Protein AF-A0AAU5TKV3-F1 (afdb_monomer_lite)

Radius of gyration: 15.19 Å; chains: 1; bounding box: 49×26×37 Å

Foldseek 3Di:
DPPPPDPVNVLVVLCVQCPPVLLVQLLVCLLQQDQNQVSCVVSVHHPCSQCCNCVVPVVSNVSNLVSLVNNQDPPDPFLACCCVPPVVRDHPSNVVNVVVPDD

Structure (mmCIF, N/CA/C/O backbone):
data_AF-A0AAU5TKV3-F1
#
_entry.id   AF-A0AAU5TKV3-F1
#
loop_
_atom_site.group_PDB
_atom_site.id
_atom_site.type_symbol
_atom_site.label_atom_id
_atom_site.label_alt_id
_atom_site.label_comp_id
_atom_site.label_asym_id
_atom_site.label_entity_id
_atom_site.label_seq_id
_atom_site.pdbx_PDB_ins_code
_atom_site.Cartn_x
_atom_site.Cartn_y
_atom_site.Cartn_z
_atom_site.occupancy
_atom_site.B_iso_or_equiv
_atom_site.auth_seq_id
_atom_site.auth_comp_id
_atom_site.auth_asym_id
_atom_site.auth_atom_id
_atom_site.pdbx_PDB_model_num
ATOM 1 N N . MET A 1 1 ? 36.815 7.011 -7.549 1.00 38.53 1 MET A N 1
ATOM 2 C CA . MET A 1 1 ? 35.617 7.878 -7.445 1.00 38.53 1 MET A CA 1
ATOM 3 C C . MET A 1 1 ? 34.365 7.023 -7.595 1.00 38.53 1 MET A C 1
ATOM 5 O O . MET A 1 1 ? 34.152 6.476 -8.669 1.00 38.53 1 MET A O 1
ATOM 9 N N . ARG A 1 2 ? 33.550 6.859 -6.543 1.00 52.44 2 ARG A N 1
ATOM 10 C CA . ARG A 1 2 ? 32.208 6.275 -6.702 1.00 52.44 2 ARG A CA 1
ATOM 11 C C . ARG A 1 2 ? 31.348 7.340 -7.387 1.00 52.44 2 ARG A C 1
ATOM 13 O O . ARG A 1 2 ? 31.075 8.362 -6.767 1.00 52.44 2 ARG A O 1
ATOM 20 N N . ARG A 1 3 ? 30.986 7.155 -8.664 1.00 56.22 3 ARG A N 1
ATOM 21 C CA . ARG A 1 3 ? 29.972 8.003 -9.313 1.00 56.22 3 ARG A CA 1
ATOM 22 C C . ARG A 1 3 ? 28.708 7.903 -8.466 1.00 56.22 3 ARG A C 1
ATOM 24 O O . ARG A 1 3 ? 28.226 6.795 -8.237 1.00 56.22 3 ARG A O 1
ATOM 31 N N . THR A 1 4 ? 28.197 9.027 -7.976 1.00 62.28 4 THR A N 1
ATOM 32 C CA . THR A 1 4 ? 26.853 9.068 -7.399 1.00 62.28 4 THR A CA 1
ATOM 33 C C . THR A 1 4 ? 25.911 8.529 -8.472 1.00 62.28 4 THR A C 1
ATOM 35 O O . THR A 1 4 ? 25.910 9.088 -9.569 1.00 62.28 4 THR A O 1
ATOM 38 N N . PRO A 1 5 ? 25.185 7.422 -8.233 1.00 64.69 5 PRO A N 1
ATOM 39 C CA . PRO A 1 5 ? 24.337 6.865 -9.270 1.00 64.69 5 PRO A CA 1
ATOM 40 C C . PRO A 1 5 ? 23.305 7.914 -9.673 1.00 64.69 5 PRO A C 1
ATOM 42 O O . PRO A 1 5 ? 22.605 8.453 -8.808 1.00 64.69 5 PRO A O 1
ATOM 45 N N . ASP A 1 6 ? 23.272 8.218 -10.969 1.00 84.88 6 ASP A N 1
ATOM 46 C CA . ASP A 1 6 ? 22.356 9.191 -11.550 1.00 84.88 6 ASP A CA 1
ATOM 47 C C . ASP A 1 6 ? 20.896 8.810 -11.244 1.00 84.88 6 ASP A C 1
ATOM 49 O O . ASP A 1 6 ? 20.558 7.637 -11.034 1.00 84.88 6 ASP A O 1
ATOM 53 N N . ARG A 1 7 ? 20.012 9.811 -11.176 1.00 80.00 7 ARG A N 1
ATOM 54 C CA . ARG A 1 7 ? 18.596 9.614 -10.837 1.00 80.00 7 ARG A CA 1
ATOM 55 C C . ARG A 1 7 ? 17.898 8.658 -11.813 1.00 80.00 7 ARG A C 1
ATOM 57 O O . ARG A 1 7 ? 17.026 7.910 -11.372 1.00 80.00 7 ARG A O 1
ATOM 64 N N . ALA A 1 8 ? 18.287 8.651 -13.090 1.00 84.44 8 ALA A N 1
ATOM 65 C CA . ALA A 1 8 ? 17.751 7.734 -14.092 1.00 84.44 8 ALA A CA 1
ATOM 66 C C . ALA A 1 8 ? 18.136 6.280 -13.788 1.00 84.44 8 ALA A C 1
ATOM 68 O O . ALA A 1 8 ? 17.263 5.418 -13.739 1.00 84.44 8 ALA A O 1
ATOM 69 N N . TYR A 1 9 ? 19.404 6.030 -13.453 1.00 85.56 9 TYR A N 1
ATOM 70 C CA . TYR A 1 9 ? 19.878 4.694 -13.083 1.00 85.56 9 TYR A CA 1
ATOM 71 C C . TYR A 1 9 ? 19.161 4.156 -11.836 1.00 85.56 9 TYR A C 1
ATOM 73 O O . TYR A 1 9 ? 18.721 3.010 -11.794 1.00 85.56 9 TYR A O 1
ATOM 81 N N . ARG A 1 10 ? 18.967 4.996 -10.809 1.00 85.69 10 ARG A N 1
ATOM 82 C CA . ARG A 1 10 ? 18.216 4.590 -9.605 1.00 85.69 10 ARG A CA 1
ATOM 83 C C . ARG A 1 10 ? 16.763 4.234 -9.911 1.00 85.69 10 ARG A C 1
ATOM 85 O O . ARG A 1 10 ? 16.224 3.330 -9.275 1.00 85.69 10 ARG A O 1
ATOM 92 N N . ARG A 1 11 ? 16.139 4.935 -10.863 1.00 85.44 11 ARG A N 1
ATOM 93 C CA . ARG A 1 11 ? 14.779 4.641 -11.321 1.00 85.44 11 ARG A CA 1
ATOM 94 C C . ARG A 1 11 ? 14.723 3.316 -12.077 1.00 85.44 11 ARG A C 1
ATOM 96 O O . ARG A 1 11 ? 13.857 2.511 -11.770 1.00 85.44 11 ARG A O 1
ATOM 103 N N . GLU A 1 12 ? 15.658 3.067 -12.987 1.00 88.44 12 GLU A N 1
ATOM 104 C CA . GLU A 1 12 ? 15.742 1.810 -13.738 1.00 88.44 12 GLU A CA 1
ATOM 105 C C . GLU A 1 12 ? 15.892 0.599 -12.806 1.00 88.44 12 GLU A C 1
ATOM 107 O O . GLU A 1 12 ? 15.124 -0.357 -12.892 1.00 88.44 12 GLU A O 1
ATOM 112 N N . ILE A 1 13 ? 16.803 0.681 -11.829 1.00 89.38 13 ILE A N 1
ATOM 113 C CA . ILE A 1 13 ? 16.950 -0.355 -10.799 1.00 89.38 13 ILE A CA 1
ATOM 114 C C . ILE A 1 13 ? 15.662 -0.518 -9.980 1.00 89.38 13 ILE A C 1
ATOM 116 O O . ILE A 1 13 ? 15.271 -1.640 -9.658 1.00 89.38 13 ILE A O 1
ATOM 120 N N . ALA A 1 14 ? 14.983 0.579 -9.631 1.00 88.06 14 ALA A N 1
ATOM 121 C CA . ALA A 1 14 ? 13.718 0.510 -8.905 1.00 88.06 14 ALA A CA 1
ATOM 122 C C . ALA A 1 14 ? 12.607 -0.160 -9.732 1.00 88.06 14 ALA A C 1
ATOM 124 O O . ALA A 1 14 ? 11.848 -0.951 -9.174 1.00 88.06 14 ALA A O 1
ATOM 125 N N . ASP A 1 15 ? 12.534 0.117 -11.034 1.00 89.62 15 ASP A N 1
ATOM 126 C CA . ASP A 1 15 ? 11.566 -0.478 -11.959 1.00 89.62 15 ASP A CA 1
ATOM 127 C C . ASP A 1 15 ? 11.833 -1.979 -12.162 1.00 89.62 15 ASP A C 1
ATOM 129 O O . ASP A 1 15 ? 10.898 -2.780 -12.097 1.00 89.62 15 ASP A O 1
ATOM 133 N N . ALA A 1 16 ? 13.100 -2.377 -12.315 1.00 90.06 16 ALA A N 1
ATOM 134 C CA . ALA A 1 16 ? 13.499 -3.779 -12.446 1.00 90.06 16 ALA A CA 1
ATOM 135 C C . ALA A 1 16 ? 13.185 -4.599 -11.182 1.00 90.06 16 ALA A C 1
ATOM 137 O O . ALA A 1 16 ? 12.709 -5.730 -11.264 1.00 90.06 16 ALA A O 1
ATOM 138 N N . LEU A 1 17 ? 13.411 -4.019 -9.999 1.00 88.75 17 LEU A N 1
ATOM 139 C CA . LEU A 1 17 ? 13.150 -4.671 -8.711 1.00 88.75 17 LEU A CA 1
ATOM 140 C C . LEU A 1 17 ? 11.688 -4.577 -8.257 1.00 88.75 17 LEU A C 1
ATOM 142 O O . LEU A 1 17 ? 11.328 -5.199 -7.254 1.00 88.75 17 LEU A O 1
ATOM 146 N N . P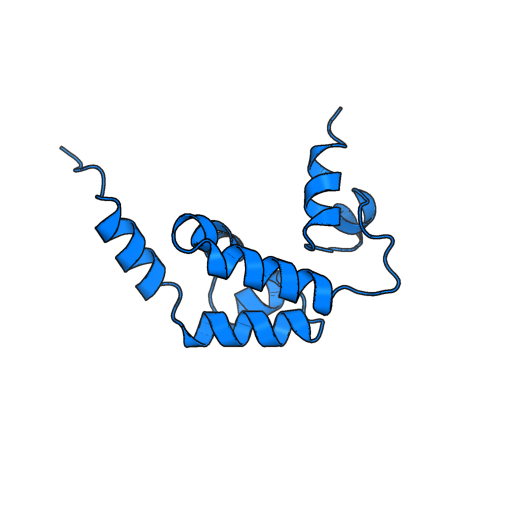HE A 1 18 ? 10.853 -3.785 -8.936 1.00 93.12 18 PHE A N 1
ATOM 147 C CA . PHE A 1 18 ? 9.426 -3.681 -8.644 1.00 93.12 18 PHE A CA 1
ATOM 148 C C . PHE A 1 18 ? 8.570 -3.674 -9.925 1.00 93.12 18 PHE A C 1
ATOM 150 O O . PHE A 1 18 ? 8.014 -2.639 -10.326 1.00 93.12 18 PHE A O 1
ATOM 157 N N . PRO A 1 19 ? 8.427 -4.846 -10.572 1.00 92.50 19 PRO A N 1
ATOM 158 C CA . PRO A 1 19 ? 7.754 -4.959 -11.860 1.00 92.50 19 PRO A CA 1
ATOM 159 C C . PRO A 1 19 ? 6.283 -4.499 -11.829 1.00 92.50 19 PRO A C 1
ATOM 161 O O . PRO A 1 19 ? 5.631 -4.565 -10.782 1.00 92.50 19 PRO A O 1
ATOM 164 N N . PRO A 1 20 ? 5.711 -4.063 -12.972 1.00 93.62 20 PRO A N 1
ATOM 165 C CA . PRO A 1 20 ? 4.302 -3.660 -13.067 1.00 93.62 20 PRO A CA 1
ATOM 166 C C . PRO A 1 20 ? 3.308 -4.710 -12.547 1.00 93.62 20 PRO A C 1
ATOM 168 O O . PRO A 1 20 ? 2.355 -4.356 -11.858 1.00 93.62 20 PRO A O 1
ATOM 171 N N . ALA A 1 21 ? 3.550 -5.996 -12.821 1.00 94.50 21 ALA A N 1
ATOM 172 C CA . ALA A 1 21 ? 2.680 -7.081 -12.367 1.00 94.50 21 ALA A CA 1
ATOM 173 C C . ALA A 1 21 ? 2.642 -7.189 -10.832 1.00 94.50 21 ALA A C 1
ATOM 175 O O . ALA A 1 21 ? 1.565 -7.247 -10.244 1.00 94.50 21 ALA A O 1
ATOM 176 N N . ALA A 1 22 ? 3.805 -7.118 -10.174 1.00 95.38 22 ALA A N 1
ATOM 177 C CA . ALA A 1 22 ? 3.896 -7.120 -8.714 1.00 95.38 22 ALA A CA 1
ATOM 178 C C . ALA A 1 22 ? 3.222 -5.882 -8.099 1.00 95.38 22 ALA A C 1
ATOM 180 O O . ALA A 1 22 ? 2.559 -5.982 -7.071 1.00 95.38 22 ALA A O 1
ATOM 181 N N . ARG A 1 23 ? 3.339 -4.715 -8.750 1.00 96.56 23 ARG A N 1
ATOM 182 C CA . ARG A 1 23 ? 2.641 -3.483 -8.349 1.00 96.56 23 ARG A CA 1
ATOM 183 C C . ARG A 1 23 ? 1.123 -3.648 -8.381 1.00 96.56 23 ARG A C 1
ATOM 185 O O . ARG A 1 23 ? 0.463 -3.332 -7.395 1.00 96.56 23 ARG A O 1
ATOM 192 N N . ALA A 1 24 ? 0.582 -4.149 -9.488 1.00 97.19 24 ALA A N 1
ATOM 193 C CA . ALA A 1 24 ? -0.854 -4.368 -9.641 1.00 97.19 24 ALA A CA 1
ATOM 194 C C . ALA A 1 24 ? -1.383 -5.411 -8.642 1.00 97.19 24 ALA A C 1
ATOM 196 O O . ALA A 1 24 ? -2.378 -5.155 -7.965 1.00 97.19 24 ALA A O 1
ATOM 197 N N . ALA A 1 25 ? -0.676 -6.538 -8.490 1.00 97.75 25 ALA A N 1
ATOM 198 C CA . ALA A 1 25 ? -1.026 -7.583 -7.530 1.00 97.75 25 ALA A CA 1
ATOM 199 C C . ALA A 1 25 ? -1.043 -7.056 -6.087 1.00 97.75 25 ALA A C 1
ATOM 201 O O . ALA A 1 25 ? -1.990 -7.317 -5.348 1.00 97.75 25 ALA A O 1
ATOM 202 N N . LEU A 1 26 ? -0.036 -6.262 -5.703 1.00 98.12 26 LEU A N 1
ATOM 203 C CA . LEU A 1 26 ? 0.033 -5.654 -4.377 1.00 98.12 26 LEU A CA 1
ATOM 204 C C . LEU A 1 26 ? -1.184 -4.760 -4.097 1.00 98.12 26 LEU A C 1
ATOM 206 O O . LEU A 1 26 ? -1.783 -4.871 -3.031 1.00 98.12 26 LEU A O 1
ATOM 210 N N . LEU A 1 27 ? -1.562 -3.892 -5.044 1.00 98.44 27 LEU A N 1
ATOM 211 C CA . LEU A 1 27 ? -2.711 -2.996 -4.870 1.00 98.44 27 LEU A CA 1
ATOM 212 C C . LEU A 1 27 ? -4.023 -3.767 -4.717 1.00 98.44 27 LEU A C 1
ATOM 214 O O . LEU A 1 27 ? -4.793 -3.455 -3.814 1.00 98.44 27 LEU A O 1
ATOM 218 N N . GLY A 1 28 ? -4.266 -4.773 -5.562 1.00 98.38 28 GLY A N 1
ATOM 219 C CA . GLY A 1 28 ? -5.504 -5.557 -5.517 1.00 98.38 28 GLY A CA 1
ATOM 220 C C . GLY A 1 28 ? -5.664 -6.340 -4.212 1.00 98.38 28 GLY A C 1
ATOM 221 O O . GLY A 1 28 ? -6.719 -6.286 -3.581 1.00 98.38 28 GLY A O 1
ATOM 222 N N . ARG A 1 29 ? -4.594 -7.010 -3.770 1.00 98.44 29 ARG A N 1
ATOM 223 C CA . ARG A 1 29 ? -4.588 -7.802 -2.530 1.00 98.44 29 ARG A CA 1
ATOM 224 C C . ARG A 1 29 ? -4.786 -6.930 -1.292 1.00 98.44 29 ARG A C 1
ATOM 226 O O . ARG A 1 29 ? -5.651 -7.214 -0.470 1.00 98.44 29 ARG A O 1
ATOM 233 N N . ILE A 1 30 ? -4.069 -5.806 -1.207 1.00 98.06 30 ILE A N 1
ATOM 234 C CA . ILE A 1 30 ? -4.249 -4.855 -0.101 1.00 98.06 30 ILE A CA 1
ATOM 235 C C . ILE A 1 30 ? -5.657 -4.266 -0.104 1.00 98.06 30 ILE A C 1
ATOM 237 O O . ILE A 1 30 ? -6.274 -4.198 0.951 1.00 98.06 30 ILE A O 1
ATOM 241 N N . ALA A 1 31 ? -6.179 -3.855 -1.263 1.00 97.75 31 ALA A N 1
ATOM 242 C CA . ALA A 1 31 ? -7.528 -3.295 -1.354 1.00 97.75 31 ALA A CA 1
ATOM 243 C C . ALA A 1 31 ? -8.619 -4.297 -0.939 1.00 97.75 31 ALA A C 1
ATOM 245 O O . ALA A 1 31 ? -9.690 -3.879 -0.516 1.00 97.75 31 ALA A O 1
ATOM 246 N N . SER A 1 32 ? -8.331 -5.599 -1.022 1.00 97.25 32 SER A N 1
ATOM 247 C CA . SER A 1 32 ? -9.228 -6.681 -0.597 1.00 97.25 32 SER A CA 1
ATOM 248 C C . SER A 1 32 ? -9.138 -7.000 0.902 1.00 97.25 32 SER A C 1
ATOM 250 O O . SER A 1 32 ? -9.845 -7.885 1.373 1.00 97.25 32 SER A O 1
ATOM 252 N N . GLY A 1 33 ? -8.278 -6.306 1.653 1.00 96.75 33 GLY A N 1
ATOM 253 C CA . GLY A 1 33 ? -8.126 -6.486 3.099 1.00 96.75 33 GLY A CA 1
ATOM 254 C C . GLY A 1 33 ? -6.835 -7.175 3.536 1.00 96.75 33 GLY A C 1
ATOM 255 O O . GLY A 1 33 ? -6.562 -7.259 4.733 1.00 96.75 33 GLY A O 1
ATOM 256 N N . GLU A 1 34 ? -6.007 -7.659 2.606 1.00 97.38 34 GLU A N 1
ATOM 257 C CA . GLU A 1 34 ? -4.761 -8.324 2.982 1.00 97.38 34 GLU A CA 1
ATOM 258 C C . GLU A 1 34 ? -3.717 -7.326 3.502 1.00 97.38 34 GLU A C 1
ATOM 260 O O . GLU A 1 34 ? -3.513 -6.228 2.974 1.00 97.38 34 GLU A O 1
ATOM 265 N N . HIS A 1 35 ? -2.986 -7.717 4.544 1.00 96.19 35 HIS A N 1
ATOM 266 C CA . HIS A 1 35 ? -2.015 -6.826 5.162 1.00 96.19 35 HIS A CA 1
ATOM 267 C C . HIS A 1 35 ? -0.751 -6.669 4.294 1.00 96.19 35 HIS A C 1
ATOM 269 O O . HIS A 1 35 ? -0.101 -7.639 3.908 1.00 96.19 35 HIS A O 1
ATOM 275 N N . ILE A 1 36 ? -0.338 -5.416 4.053 1.00 96.19 36 ILE A N 1
ATOM 276 C CA . ILE A 1 36 ? 0.781 -5.056 3.159 1.00 96.19 36 ILE A CA 1
ATOM 277 C C . ILE A 1 36 ? 2.086 -5.817 3.419 1.00 96.19 36 ILE A C 1
ATOM 279 O O . ILE A 1 36 ? 2.799 -6.112 2.466 1.00 96.19 36 ILE A O 1
ATOM 283 N N . SER A 1 37 ? 2.441 -6.112 4.675 1.00 95.56 37 SER A N 1
ATOM 284 C CA . SER A 1 37 ? 3.680 -6.860 4.943 1.00 95.56 37 SER A CA 1
ATOM 285 C C . SER A 1 37 ? 3.618 -8.286 4.418 1.00 95.56 37 SER A C 1
ATOM 287 O O . SER A 1 37 ? 4.629 -8.775 3.925 1.00 95.56 37 SER A O 1
ATOM 289 N N . ASP A 1 38 ? 2.448 -8.910 4.507 1.00 97.25 38 ASP A N 1
ATOM 290 C CA . ASP A 1 38 ? 2.255 -10.322 4.196 1.00 97.25 38 ASP A CA 1
ATOM 291 C C . ASP A 1 38 ? 2.196 -10.467 2.667 1.00 97.25 38 ASP A C 1
ATOM 293 O O . ASP A 1 38 ? 2.979 -11.205 2.076 1.00 97.25 38 ASP A O 1
ATOM 297 N N . VAL A 1 39 ? 1.435 -9.590 2.001 1.00 97.69 39 VAL A N 1
ATOM 298 C CA . VAL A 1 39 ? 1.408 -9.499 0.532 1.00 97.69 39 VAL A CA 1
ATOM 299 C C . VAL A 1 39 ? 2.790 -9.191 -0.055 1.00 97.69 39 VAL A C 1
ATOM 301 O O . VAL A 1 39 ? 3.189 -9.779 -1.058 1.00 97.69 39 VAL A O 1
ATOM 304 N N . CYS A 1 40 ? 3.545 -8.262 0.543 1.00 96.62 40 CYS A N 1
ATOM 305 C CA . CYS A 1 40 ? 4.901 -7.960 0.088 1.00 96.62 40 CYS A CA 1
ATOM 306 C C . CYS A 1 40 ? 5.832 -9.177 0.218 1.00 96.62 40 CYS A C 1
ATOM 308 O O . CYS A 1 40 ? 6.595 -9.440 -0.712 1.00 96.62 40 CYS A O 1
ATOM 310 N N . ALA A 1 41 ? 5.760 -9.910 1.336 1.00 96.56 41 ALA A N 1
ATOM 311 C CA . ALA A 1 41 ? 6.554 -11.117 1.551 1.00 96.56 41 ALA A CA 1
ATOM 312 C C . ALA A 1 41 ? 6.251 -12.181 0.485 1.00 96.56 41 ALA A C 1
ATOM 314 O O . ALA A 1 41 ? 7.184 -12.685 -0.140 1.00 96.56 41 ALA A O 1
ATOM 315 N N . ASP A 1 42 ? 4.971 -12.424 0.198 1.00 97.19 42 ASP A N 1
ATOM 316 C CA . ASP A 1 42 ? 4.537 -13.370 -0.837 1.00 97.19 42 ASP A CA 1
ATOM 317 C C . ASP A 1 42 ? 5.010 -12.974 -2.241 1.00 97.19 42 ASP A C 1
ATOM 319 O O . ASP A 1 42 ? 5.375 -13.820 -3.052 1.00 97.19 42 ASP A O 1
ATOM 323 N N . LEU A 1 43 ? 5.022 -11.672 -2.541 1.00 95.12 43 LEU A N 1
ATOM 324 C CA . LEU A 1 43 ? 5.495 -11.137 -3.821 1.00 95.12 43 LEU A CA 1
ATOM 325 C C . LEU A 1 43 ? 7.029 -11.032 -3.903 1.00 95.12 43 LEU A C 1
ATOM 327 O O . LEU A 1 43 ? 7.552 -10.550 -4.909 1.00 95.12 43 LEU A O 1
ATOM 331 N N . GLY A 1 44 ? 7.763 -11.431 -2.858 1.00 95.06 44 GLY A N 1
ATOM 332 C CA . GLY A 1 44 ? 9.225 -11.363 -2.819 1.00 95.06 44 GLY A CA 1
ATOM 333 C C . GLY A 1 44 ? 9.785 -9.934 -2.787 1.00 95.06 44 GLY A C 1
ATOM 334 O O . GLY A 1 44 ? 10.930 -9.699 -3.181 1.00 95.06 44 GLY A O 1
ATOM 335 N N . ILE A 1 45 ? 9.000 -8.952 -2.331 1.00 95.00 45 ILE A N 1
ATOM 336 C CA . ILE A 1 45 ? 9.405 -7.541 -2.236 1.00 95.00 45 ILE A CA 1
ATOM 337 C C . ILE A 1 45 ? 9.326 -7.033 -0.794 1.00 95.00 45 ILE A C 1
ATOM 339 O O . ILE A 1 45 ? 8.592 -7.543 0.038 1.00 95.00 45 ILE A O 1
ATOM 343 N N . SER A 1 46 ? 10.073 -5.977 -0.463 1.00 94.94 46 SER A N 1
ATOM 344 C CA . SER A 1 46 ? 9.974 -5.362 0.866 1.00 94.94 46 SER A CA 1
ATOM 345 C C . SER A 1 46 ? 8.920 -4.253 0.902 1.00 94.94 46 SER A C 1
ATOM 347 O O . SER A 1 46 ? 8.738 -3.505 -0.061 1.00 94.94 46 SER A O 1
ATOM 349 N N . VAL A 1 47 ? 8.275 -4.059 2.057 1.00 94.75 47 VAL A N 1
ATOM 350 C CA . VAL A 1 47 ? 7.366 -2.916 2.287 1.00 94.75 47 VAL A CA 1
ATOM 351 C C . VAL A 1 47 ? 8.081 -1.580 2.070 1.00 94.75 47 VAL A C 1
ATOM 353 O O . VAL A 1 47 ? 7.496 -0.632 1.545 1.00 94.75 47 VAL A O 1
ATOM 356 N N . HIS A 1 48 ? 9.363 -1.501 2.444 1.00 94.25 48 HIS A N 1
ATOM 357 C CA . HIS A 1 48 ? 10.176 -0.318 2.180 1.00 94.25 48 HIS A CA 1
ATOM 358 C C . HIS A 1 48 ? 10.281 -0.043 0.677 1.00 94.25 48 HIS A C 1
ATOM 360 O O . HIS A 1 48 ? 10.079 1.094 0.267 1.00 94.25 48 HIS A O 1
ATOM 366 N N . ARG A 1 49 ? 10.523 -1.068 -0.153 1.00 93.88 49 ARG A N 1
ATOM 367 C CA . ARG A 1 49 ? 10.561 -0.915 -1.614 1.00 93.88 49 ARG A CA 1
ATOM 368 C C . ARG A 1 49 ? 9.231 -0.398 -2.155 1.00 93.88 49 ARG A C 1
ATOM 370 O O . ARG A 1 49 ? 9.233 0.596 -2.877 1.00 93.88 49 ARG A O 1
ATOM 377 N N . ALA A 1 50 ? 8.116 -1.004 -1.746 1.00 95.38 50 ALA A N 1
ATOM 378 C CA . ALA A 1 50 ? 6.785 -0.565 -2.161 1.00 95.38 50 ALA A CA 1
ATOM 379 C C . ALA A 1 50 ? 6.522 0.910 -1.805 1.00 95.38 50 ALA A C 1
ATOM 381 O O . ALA A 1 50 ? 6.022 1.667 -2.631 1.00 95.38 50 ALA A O 1
ATOM 382 N N . ARG A 1 51 ? 6.908 1.362 -0.607 1.00 94.56 51 ARG A N 1
ATOM 383 C CA . ARG A 1 51 ? 6.716 2.761 -0.183 1.00 94.56 51 ARG A CA 1
ATOM 384 C C . ARG A 1 51 ? 7.681 3.731 -0.860 1.00 94.56 51 ARG A C 1
ATOM 386 O O . ARG A 1 51 ? 7.250 4.763 -1.366 1.00 94.56 51 ARG A O 1
ATOM 393 N N . SER A 1 52 ? 8.969 3.401 -0.899 1.00 93.62 52 SER A N 1
ATOM 394 C CA . SER A 1 52 ? 10.010 4.254 -1.484 1.00 93.62 52 SER A CA 1
ATOM 395 C C . SER A 1 52 ? 9.835 4.441 -2.992 1.00 93.62 52 SER A C 1
ATOM 397 O O . SER A 1 52 ? 10.281 5.451 -3.532 1.00 93.62 52 SER A O 1
ATOM 399 N N . TYR A 1 53 ? 9.127 3.533 -3.672 1.00 93.94 53 TYR A N 1
ATOM 400 C CA . TYR A 1 53 ? 8.797 3.686 -5.090 1.00 93.94 53 TYR A CA 1
ATOM 401 C C . TYR A 1 53 ? 7.978 4.959 -5.388 1.00 93.94 53 TYR A C 1
ATOM 403 O O . TYR A 1 53 ? 8.101 5.537 -6.468 1.00 93.94 53 TYR A O 1
ATOM 411 N N . ALA A 1 54 ? 7.220 5.478 -4.412 1.00 93.12 54 ALA A N 1
ATOM 412 C CA . ALA A 1 54 ? 6.483 6.736 -4.554 1.00 93.12 54 ALA A CA 1
ATOM 413 C C . ALA A 1 54 ? 7.386 7.951 -4.855 1.00 93.12 54 ALA A C 1
ATOM 415 O O . ALA A 1 54 ? 6.930 8.903 -5.487 1.00 93.12 54 ALA A O 1
ATOM 416 N N . ALA A 1 55 ? 8.670 7.909 -4.471 1.00 90.50 55 ALA A N 1
ATOM 417 C CA . ALA A 1 55 ? 9.637 8.965 -4.781 1.00 90.50 55 ALA A CA 1
ATOM 418 C C . ALA A 1 55 ? 9.953 9.069 -6.288 1.00 90.50 55 ALA A C 1
ATOM 420 O O . ALA A 1 55 ? 10.349 10.131 -6.773 1.00 90.50 55 ALA A O 1
ATOM 421 N N . TYR A 1 56 ? 9.775 7.971 -7.029 1.00 88.00 56 TYR A N 1
ATOM 422 C CA . TYR A 1 56 ? 9.990 7.903 -8.477 1.00 88.00 56 TYR A CA 1
ATOM 423 C C . TYR A 1 56 ? 8.673 7.992 -9.259 1.00 88.00 56 TYR A C 1
ATOM 425 O O . TYR A 1 56 ? 8.663 8.496 -10.380 1.00 88.00 56 TYR A O 1
ATOM 433 N N . ALA A 1 57 ? 7.564 7.547 -8.659 1.00 90.31 57 ALA A N 1
ATOM 434 C CA . ALA A 1 57 ? 6.233 7.547 -9.256 1.00 90.31 57 ALA A CA 1
ATOM 435 C C . ALA A 1 57 ? 5.176 8.066 -8.258 1.00 90.31 57 ALA A C 1
ATOM 437 O O . ALA A 1 57 ? 4.562 7.280 -7.536 1.00 90.31 57 ALA A O 1
ATOM 438 N N . PRO A 1 58 ? 4.883 9.378 -8.229 1.00 93.12 58 PRO A N 1
ATOM 439 C CA . PRO A 1 58 ? 3.894 9.939 -7.302 1.00 93.12 58 PRO A CA 1
ATOM 440 C C . PRO A 1 58 ? 2.486 9.338 -7.451 1.00 93.12 58 PRO A C 1
ATOM 442 O O . PRO A 1 58 ? 1.765 9.185 -6.466 1.00 93.12 58 PRO A O 1
ATOM 445 N N . ALA A 1 59 ? 2.100 8.952 -8.673 1.00 95.00 59 ALA A N 1
ATOM 446 C CA . ALA A 1 59 ? 0.829 8.275 -8.933 1.00 95.00 59 ALA A CA 1
ATOM 447 C C . ALA A 1 59 ? 0.729 6.918 -8.213 1.00 95.00 59 ALA A C 1
ATOM 449 O O . ALA A 1 59 ? -0.335 6.579 -7.703 1.00 95.00 59 ALA A O 1
ATOM 450 N N . TRP A 1 60 ? 1.843 6.187 -8.102 1.00 95.94 60 TRP A N 1
ATOM 451 C CA . TRP A 1 60 ? 1.904 4.950 -7.327 1.00 95.94 60 TRP A CA 1
ATOM 452 C C . TRP A 1 60 ? 1.665 5.203 -5.837 1.00 95.94 60 TRP A C 1
ATOM 454 O O . TRP A 1 60 ? 0.898 4.476 -5.218 1.00 95.94 60 TRP A O 1
ATOM 464 N N . GLY A 1 61 ? 2.275 6.250 -5.270 1.00 96.56 61 GLY A N 1
ATOM 465 C CA . GLY A 1 61 ? 2.066 6.605 -3.863 1.00 96.56 61 GLY A CA 1
ATOM 466 C C . GLY A 1 61 ? 0.587 6.828 -3.539 1.00 96.56 61 GLY A C 1
ATOM 467 O O . GLY A 1 61 ? 0.078 6.261 -2.576 1.00 96.56 61 GLY A O 1
ATOM 468 N N . ARG A 1 62 ? -0.123 7.565 -4.406 1.00 97.38 62 ARG A N 1
ATOM 469 C CA . ARG A 1 62 ? -1.574 7.773 -4.273 1.00 97.38 62 ARG A CA 1
ATOM 470 C C . ARG A 1 62 ? -2.365 6.472 -4.396 1.00 97.38 62 ARG A C 1
ATOM 472 O O . ARG A 1 62 ? -3.238 6.225 -3.575 1.00 97.38 62 ARG A O 1
ATOM 479 N N . ALA A 1 63 ? -2.054 5.640 -5.390 1.00 97.94 63 ALA A N 1
ATOM 480 C CA . ALA A 1 63 ? -2.731 4.358 -5.578 1.00 97.94 63 ALA A CA 1
ATOM 481 C C . ALA A 1 63 ? -2.545 3.427 -4.368 1.00 97.94 63 ALA A C 1
ATOM 483 O O . ALA A 1 63 ? -3.498 2.795 -3.922 1.00 97.94 63 ALA A O 1
ATOM 484 N N . LEU A 1 64 ? -1.337 3.392 -3.797 1.00 97.81 64 LEU A N 1
ATOM 485 C CA . LEU A 1 64 ? -1.037 2.611 -2.602 1.00 97.81 64 LEU A CA 1
ATOM 486 C C . LEU A 1 64 ? -1.819 3.107 -1.384 1.00 97.81 64 LEU A C 1
ATOM 488 O O . LEU A 1 64 ? -2.363 2.295 -0.641 1.00 97.81 64 LEU A O 1
ATOM 492 N N . ASP A 1 65 ? -1.885 4.422 -1.172 1.00 97.69 65 ASP A N 1
ATOM 493 C CA . ASP A 1 65 ? -2.653 4.985 -0.062 1.00 97.69 65 ASP A CA 1
ATOM 494 C C . AS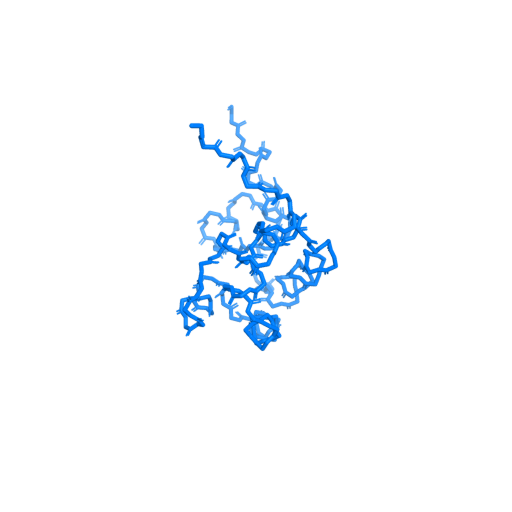P A 1 65 ? -4.159 4.714 -0.221 1.00 97.69 65 ASP A C 1
ATOM 496 O O . ASP A 1 65 ? -4.802 4.348 0.760 1.00 97.69 65 ASP A O 1
ATOM 500 N N . LEU A 1 66 ? -4.703 4.793 -1.443 1.00 98.25 66 LEU A N 1
ATOM 501 C CA . LEU A 1 66 ? -6.093 4.413 -1.728 1.00 98.25 66 LEU A CA 1
ATOM 502 C C . LEU A 1 66 ? -6.357 2.933 -1.433 1.00 98.25 66 LEU A C 1
ATOM 504 O O . LEU A 1 66 ? -7.329 2.623 -0.754 1.00 98.25 66 LEU A O 1
ATOM 508 N N . ALA A 1 67 ? -5.483 2.028 -1.883 1.00 98.12 67 ALA A N 1
ATOM 509 C CA . ALA A 1 67 ? -5.622 0.598 -1.609 1.00 98.12 67 ALA A CA 1
ATOM 510 C C . ALA A 1 67 ? -5.567 0.296 -0.103 1.00 98.12 67 ALA A C 1
ATOM 512 O O . ALA A 1 67 ? -6.398 -0.447 0.411 1.00 98.12 67 ALA A O 1
ATOM 513 N N . LEU A 1 68 ? -4.630 0.919 0.621 1.00 97.81 68 LEU A N 1
ATOM 514 C CA . LEU A 1 68 ? -4.503 0.774 2.075 1.00 97.81 68 LEU A CA 1
ATOM 515 C C . LEU A 1 68 ? -5.713 1.313 2.840 1.00 97.81 68 LEU A C 1
ATOM 517 O O . LEU A 1 68 ? -5.980 0.841 3.940 1.00 97.81 68 LEU A O 1
ATOM 521 N N . THR A 1 69 ? -6.397 2.325 2.307 1.00 97.94 69 THR A N 1
ATOM 522 C CA . THR A 1 69 ? -7.647 2.829 2.882 1.00 97.94 69 THR A CA 1
ATOM 523 C C . THR A 1 69 ? -8.826 1.928 2.528 1.00 97.94 69 THR A C 1
ATOM 525 O O . THR A 1 69 ? -9.671 1.707 3.384 1.00 97.94 69 THR A O 1
ATOM 528 N N . ALA A 1 70 ? -8.882 1.397 1.306 1.00 97.75 70 ALA A N 1
ATOM 529 C CA . ALA A 1 70 ? -9.975 0.541 0.850 1.00 97.75 70 ALA A CA 1
ATOM 530 C C . ALA A 1 70 ? -10.042 -0.786 1.619 1.00 97.75 70 ALA A C 1
ATOM 532 O O . ALA A 1 70 ? -11.115 -1.173 2.063 1.00 97.75 70 ALA A O 1
ATOM 533 N N . GLY A 1 71 ? -8.899 -1.444 1.827 1.00 96.56 71 GLY A N 1
ATOM 534 C CA . GLY A 1 71 ? -8.828 -2.710 2.563 1.00 96.56 71 GLY A CA 1
ATOM 535 C C . GLY A 1 71 ? -8.516 -2.561 4.050 1.00 96.56 71 GLY A C 1
ATOM 536 O O . GLY A 1 71 ? -7.964 -3.475 4.656 1.00 96.56 71 GLY A O 1
ATOM 537 N N . ARG A 1 72 ? -8.770 -1.396 4.654 1.00 95.88 72 ARG A N 1
ATOM 538 C CA . ARG A 1 72 ? -8.565 -1.241 6.099 1.00 95.88 72 ARG A CA 1
ATOM 539 C C . ARG A 1 72 ? -9.691 -1.932 6.866 1.00 95.88 72 ARG A C 1
ATOM 541 O O . ARG A 1 72 ? -10.845 -1.850 6.466 1.00 95.88 72 ARG A O 1
ATOM 548 N N . ASP A 1 73 ? -9.344 -2.543 7.991 1.00 94.88 73 ASP A N 1
ATOM 549 C CA . ASP A 1 73 ? -10.307 -3.148 8.914 1.00 94.88 73 ASP A CA 1
ATOM 550 C C . ASP A 1 73 ? -11.289 -2.082 9.445 1.00 94.88 73 ASP A C 1
ATOM 552 O O . ASP A 1 73 ? -10.823 -1.133 10.078 1.00 94.88 73 ASP A O 1
ATOM 556 N N . PRO A 1 74 ? -12.604 -2.177 9.185 1.00 94.69 74 PRO A N 1
ATOM 557 C CA . PRO A 1 74 ? -13.571 -1.161 9.597 1.00 94.69 74 PRO A CA 1
ATOM 558 C C . PRO A 1 74 ? -13.764 -1.063 11.116 1.00 94.69 74 PRO A C 1
ATOM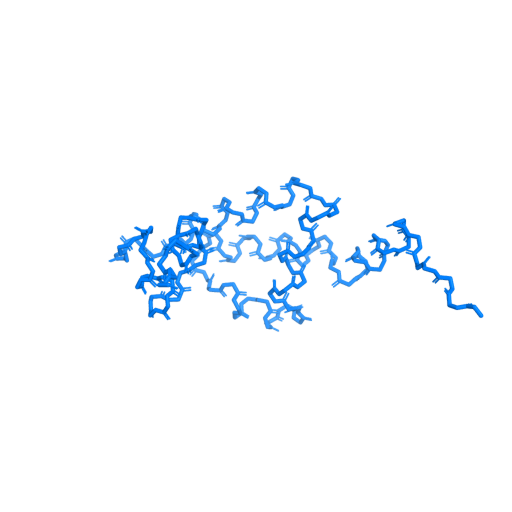 560 O O . PRO A 1 74 ? -14.218 -0.019 11.580 1.00 94.69 74 PRO A O 1
ATOM 563 N N . ASP A 1 75 ? -13.395 -2.094 11.880 1.00 94.56 75 ASP A N 1
ATOM 564 C CA . ASP A 1 75 ? -13.611 -2.153 13.330 1.00 94.56 75 ASP A CA 1
ATOM 565 C C . ASP A 1 75 ? -12.464 -1.504 14.127 1.00 94.56 75 ASP A C 1
ATOM 567 O O . ASP A 1 75 ? -12.563 -1.295 15.339 1.00 94.56 75 ASP A O 1
ATOM 571 N N . LEU A 1 76 ? -11.359 -1.151 13.460 1.00 93.75 76 LEU A N 1
ATOM 572 C CA . LEU A 1 76 ? -10.254 -0.418 14.074 1.00 93.75 76 LEU A CA 1
ATOM 573 C C . LEU A 1 76 ? -10.530 1.088 14.127 1.00 93.75 76 LEU A C 1
ATOM 575 O O . LEU A 1 76 ? -10.918 1.708 13.139 1.00 93.75 76 LEU A O 1
ATOM 579 N N . ASP A 1 77 ? -10.182 1.704 15.257 1.00 93.38 77 ASP A N 1
ATOM 580 C CA . ASP A 1 77 ? -10.194 3.160 15.429 1.00 93.38 77 ASP A CA 1
ATOM 581 C C . ASP A 1 77 ? -9.037 3.828 14.658 1.00 93.38 77 ASP A C 1
ATOM 583 O O . ASP A 1 77 ? -7.931 4.052 15.176 1.00 93.38 77 ASP A O 1
ATOM 587 N N . HIS A 1 78 ? -9.259 4.060 13.361 1.00 95.19 78 HIS A N 1
ATOM 588 C CA . HIS A 1 78 ? -8.270 4.649 12.456 1.00 95.19 78 HIS A CA 1
ATOM 589 C C . HIS A 1 78 ? -7.896 6.079 12.845 1.00 95.19 78 HIS A C 1
ATOM 591 O O . HIS A 1 78 ? -8.622 6.794 13.519 1.00 95.19 78 HIS A O 1
ATOM 597 N N . GLY A 1 79 ? -6.717 6.515 12.398 1.00 95.12 79 GLY A N 1
ATOM 598 C CA . GLY A 1 79 ? -6.207 7.845 12.736 1.00 95.12 79 GLY A CA 1
ATOM 599 C C . GLY A 1 79 ? -5.600 7.932 14.137 1.00 95.12 79 GLY A C 1
ATOM 600 O O . GLY A 1 79 ? -5.224 9.018 14.568 1.00 95.12 79 GLY A O 1
ATOM 601 N N . THR A 1 80 ? -5.413 6.799 14.821 1.00 94.75 80 THR A N 1
ATOM 602 C CA . THR A 1 80 ? -4.745 6.736 16.125 1.00 94.75 80 THR A CA 1
ATOM 603 C C . THR A 1 80 ? -3.369 6.069 16.046 1.00 94.75 80 THR A C 1
ATOM 605 O O . THR A 1 80 ? -3.093 5.201 15.208 1.00 94.75 80 THR A O 1
ATOM 608 N N . ALA A 1 81 ? -2.468 6.437 16.964 1.00 92.88 81 ALA A N 1
ATOM 609 C CA . ALA A 1 81 ? -1.190 5.739 17.114 1.00 92.88 81 ALA A CA 1
ATOM 610 C C . ALA A 1 81 ? -1.377 4.277 17.564 1.00 92.88 81 ALA A C 1
ATOM 612 O O . ALA A 1 81 ? -0.539 3.430 17.244 1.00 92.88 81 ALA A O 1
ATOM 613 N N . MET A 1 82 ? -2.474 3.971 18.265 1.00 93.31 82 MET A N 1
ATOM 614 C CA . MET A 1 82 ? -2.822 2.618 18.703 1.00 93.31 82 MET A CA 1
ATOM 615 C C . MET A 1 82 ? -3.211 1.723 17.526 1.00 93.31 82 MET A C 1
ATOM 617 O O . MET A 1 82 ? -2.626 0.648 17.382 1.00 93.31 82 MET A O 1
ATOM 621 N N . ALA A 1 83 ? -4.072 2.185 16.615 1.00 94.56 83 ALA A N 1
ATOM 622 C CA . ALA A 1 83 ? -4.393 1.435 15.398 1.00 94.56 83 ALA A CA 1
ATOM 623 C C . ALA A 1 83 ? -3.154 1.179 14.525 1.00 94.56 83 ALA A C 1
ATOM 625 O O . ALA A 1 83 ? -3.023 0.115 13.922 1.00 94.56 83 ALA A O 1
ATOM 626 N N . TYR A 1 84 ? -2.185 2.103 14.503 1.00 94.19 84 TYR A N 1
ATOM 627 C CA . TYR A 1 84 ? -0.914 1.871 13.811 1.00 94.19 84 TYR A CA 1
ATOM 628 C C . TYR A 1 84 ? -0.012 0.840 14.515 1.00 94.19 84 TYR A C 1
ATOM 630 O O . TYR A 1 84 ? 0.591 -0.014 13.854 1.00 94.19 84 TYR A O 1
ATOM 638 N N . ARG A 1 85 ? 0.175 0.962 15.836 1.00 92.75 85 ARG A N 1
ATOM 639 C CA . ARG A 1 85 ? 1.144 0.153 16.601 1.00 92.75 85 ARG A CA 1
ATOM 640 C C . ARG A 1 85 ? 0.609 -1.240 16.920 1.00 92.75 85 ARG A C 1
ATOM 642 O O . ARG A 1 85 ? 1.327 -2.209 16.700 1.00 92.75 85 ARG A O 1
ATOM 649 N N . HIS A 1 86 ? -0.634 -1.323 17.385 1.00 92.56 86 HIS A N 1
ATOM 650 C CA . HIS A 1 86 ? -1.269 -2.555 17.857 1.00 92.56 86 HIS A CA 1
ATOM 651 C C . HIS A 1 86 ? -2.243 -3.129 16.825 1.00 92.56 86 HIS A C 1
ATOM 653 O O . HIS A 1 86 ? -2.195 -4.322 16.555 1.00 92.56 86 HIS A O 1
ATOM 659 N N . GLY A 1 87 ? -3.035 -2.279 16.162 1.00 91.19 87 GLY A N 1
ATOM 660 C CA . GLY A 1 87 ? -3.971 -2.703 15.107 1.00 91.19 87 GLY A CA 1
ATOM 661 C C . GLY A 1 87 ? -3.314 -3.018 13.757 1.00 91.19 87 GLY A C 1
ATOM 662 O O . GLY A 1 87 ? -3.996 -3.328 12.790 1.00 91.19 87 GLY A O 1
ATOM 663 N N . ARG A 1 88 ? -1.981 -2.898 13.653 1.00 93.50 88 ARG A N 1
ATOM 664 C CA . ARG A 1 88 ? -1.181 -3.120 12.429 1.00 93.50 88 ARG A CA 1
ATOM 665 C C . ARG A 1 88 ? -1.619 -2.293 11.208 1.00 93.50 88 ARG A C 1
ATOM 667 O O . ARG A 1 88 ? -1.066 -2.487 10.128 1.00 93.50 88 ARG A O 1
ATOM 674 N N . CYS A 1 89 ? -2.516 -1.318 11.355 1.00 95.44 89 CYS A N 1
ATOM 675 C CA . CYS A 1 89 ? -3.012 -0.530 10.237 1.00 95.44 89 CYS A CA 1
ATOM 676 C C . CYS A 1 89 ? -1.897 0.337 9.625 1.00 95.44 89 CYS A C 1
ATOM 678 O O . CYS A 1 89 ? -1.035 0.907 10.309 1.00 95.44 89 CYS A O 1
ATOM 680 N N . ARG A 1 90 ? -1.895 0.427 8.291 1.00 95.69 90 ARG A N 1
ATOM 681 C CA . ARG A 1 90 ? -0.877 1.136 7.497 1.00 95.69 90 ARG A CA 1
ATOM 682 C C . ARG A 1 90 ? -1.444 2.237 6.597 1.00 95.69 90 ARG A C 1
ATOM 684 O O . ARG A 1 90 ? -0.655 2.857 5.863 1.00 95.69 90 ARG A O 1
ATOM 691 N N . CYS A 1 91 ? -2.747 2.508 6.705 1.00 96.19 91 CYS A N 1
ATOM 692 C CA . CYS A 1 91 ? -3.455 3.594 6.026 1.00 96.19 91 CYS A CA 1
ATOM 693 C C . CYS A 1 91 ? -2.785 4.963 6.306 1.00 96.19 91 CYS A C 1
ATOM 695 O O . CYS A 1 91 ? -1.998 5.092 7.258 1.00 96.19 91 CYS A O 1
ATOM 697 N N . PRO A 1 92 ? -3.000 5.976 5.449 1.00 95.44 92 PRO A N 1
ATOM 698 C CA . PRO A 1 92 ? -2.361 7.283 5.598 1.00 95.44 92 PRO A CA 1
ATOM 699 C C . PRO A 1 92 ? -2.679 7.952 6.944 1.00 95.44 92 PRO A C 1
ATOM 701 O O . PRO A 1 92 ? -1.768 8.486 7.570 1.00 95.44 92 PRO A O 1
ATOM 704 N N . GLU A 1 93 ? -3.911 7.841 7.442 1.00 95.50 93 GLU A N 1
ATOM 705 C CA . GLU A 1 93 ? -4.344 8.444 8.713 1.00 95.50 93 GLU A CA 1
ATOM 706 C C . GLU A 1 93 ? -3.568 7.877 9.915 1.00 95.50 93 GLU A C 1
ATOM 708 O O . GLU A 1 93 ? -2.871 8.615 10.614 1.00 95.50 93 GLU A O 1
ATOM 713 N N . CYS A 1 94 ? -3.575 6.551 10.101 1.00 95.69 94 CYS A N 1
ATOM 714 C CA . CYS A 1 94 ? -2.827 5.869 11.170 1.00 95.69 94 CYS A CA 1
ATOM 715 C C . CYS A 1 94 ? -1.316 6.133 11.082 1.00 95.69 94 CYS A C 1
ATOM 717 O O . CYS A 1 94 ? -0.610 6.255 12.086 1.00 95.69 94 CYS A O 1
ATOM 719 N N . ARG A 1 95 ? -0.787 6.227 9.859 1.00 93.75 95 ARG A N 1
ATOM 720 C CA . ARG A 1 95 ? 0.629 6.519 9.620 1.00 93.75 95 ARG A CA 1
ATOM 721 C C . ARG A 1 95 ? 1.001 7.950 9.993 1.00 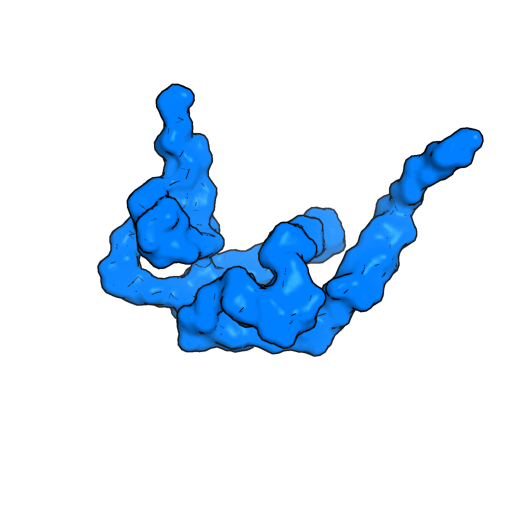93.75 95 ARG A C 1
ATOM 723 O O . ARG A 1 95 ? 2.129 8.151 10.426 1.00 93.75 95 ARG A O 1
ATOM 730 N N . THR A 1 96 ? 0.108 8.914 9.810 1.00 94.12 96 THR A N 1
ATOM 731 C CA . THR A 1 96 ? 0.314 10.296 10.258 1.00 94.12 96 THR A CA 1
ATOM 732 C C . THR A 1 96 ? 0.222 10.373 11.779 1.00 94.12 96 THR A C 1
ATOM 734 O O . THR A 1 96 ? 1.125 10.917 12.411 1.00 94.12 96 THR A O 1
ATOM 737 N N . ALA A 1 97 ? -0.780 9.723 12.374 1.00 92.62 97 ALA A N 1
ATOM 738 C CA . ALA A 1 97 ? -0.994 9.696 13.821 1.00 92.62 97 ALA A CA 1
ATOM 739 C C . ALA A 1 97 ? 0.206 9.147 14.608 1.00 92.62 97 ALA A C 1
ATOM 741 O O . ALA A 1 97 ? 0.579 9.670 15.653 1.00 92.62 97 ALA A O 1
ATOM 742 N 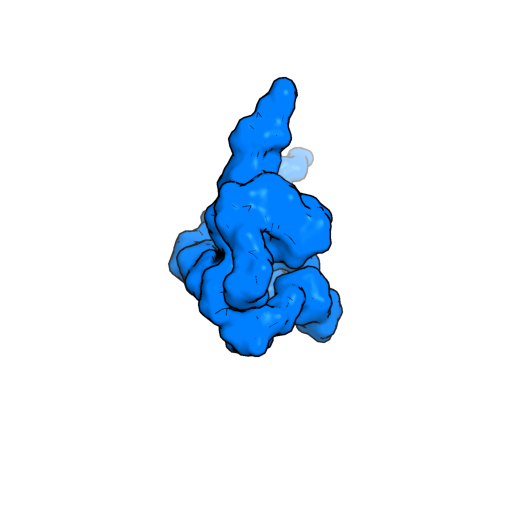N . LYS A 1 98 ? 0.899 8.127 14.081 1.00 87.56 98 LYS A N 1
ATOM 743 C CA . LYS A 1 98 ? 2.111 7.601 14.735 1.00 87.56 98 LYS A CA 1
ATOM 744 C C . LYS A 1 98 ? 3.220 8.656 14.902 1.00 87.56 98 LYS A C 1
ATOM 746 O O . LYS A 1 98 ? 4.063 8.496 15.781 1.00 87.56 98 LYS A O 1
ATOM 751 N N . ASN A 1 99 ? 3.283 9.636 13.995 1.00 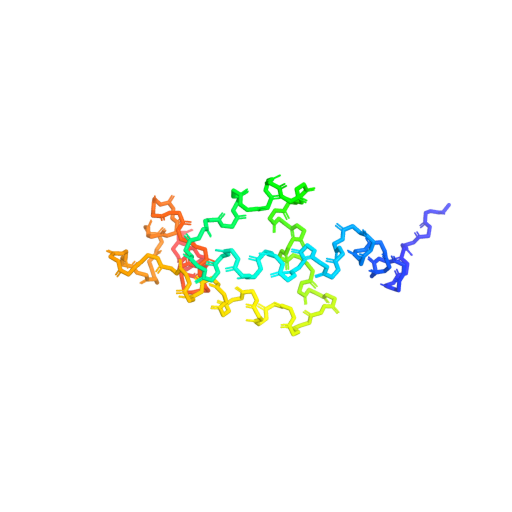77.94 99 ASN A N 1
ATOM 752 C CA . ASN A 1 99 ? 4.347 10.635 13.935 1.00 77.94 99 ASN A CA 1
ATOM 753 C C . ASN A 1 99 ? 4.025 11.833 14.830 1.00 77.94 99 ASN A C 1
ATOM 755 O O . ASN A 1 99 ? 4.949 12.496 15.286 1.00 77.94 99 ASN A O 1
ATOM 759 N N . THR A 1 100 ? 2.740 12.101 15.073 1.00 72.75 100 THR A N 1
ATOM 760 C CA . THR A 1 100 ? 2.283 13.173 15.964 1.00 72.75 100 THR A CA 1
ATOM 761 C C . THR A 1 100 ? 2.351 12.755 17.432 1.00 72.75 100 THR A C 1
ATOM 763 O O . THR A 1 100 ? 2.614 13.587 18.290 1.00 72.75 100 THR A O 1
ATOM 766 N N . THR A 1 101 ? 2.207 11.461 17.738 1.00 58.84 101 THR A N 1
ATOM 767 C CA . THR A 1 101 ? 2.380 10.907 19.095 1.00 58.84 101 THR A CA 1
ATOM 768 C C . THR A 1 101 ? 3.849 10.577 19.405 1.00 58.84 101 THR A C 1
ATOM 770 O O . THR A 1 101 ? 4.189 9.438 19.744 1.00 58.84 101 THR A O 1
ATOM 773 N N . ARG A 1 102 ? 4.748 11.552 19.240 1.00 54.00 102 ARG A N 1
ATOM 774 C CA . ARG A 1 102 ? 6.135 11.478 19.725 1.00 54.00 102 ARG A CA 1
ATOM 775 C C . ARG A 1 102 ? 6.276 12.498 20.868 1.00 54.00 102 ARG A C 1
ATOM 777 O O . ARG A 1 102 ? 6.052 13.670 20.578 1.00 54.00 102 ARG A O 1
ATOM 784 N N . PRO A 1 103 ? 6.546 12.083 22.123 1.00 52.91 103 PRO A N 1
ATOM 785 C CA . PRO A 1 103 ? 6.894 13.030 23.182 1.00 52.91 103 PRO A CA 1
ATOM 786 C C . PRO A 1 103 ? 8.215 13.741 22.868 1.00 52.91 103 PRO A C 1
ATOM 788 O O . PRO A 1 103 ? 9.040 13.159 22.116 1.00 52.91 103 PRO A O 1
#

pLDDT: mean 90.73, std 11.45, range [38.53, 98.44]

Secondary structure (DSSP, 8-state):
--PPPPHHHHHHHHHHHS-HHHHHHHHHHHHTT--HHHHHHHTT--HHHHHHGGGT-HHHHHHHHHHHHHTS-TTS-TTSHHHHHTS---SHHHHHHHHH---

Sequence (103 aa):
MRRTPDRAYRREIADALFPPAARAALLGRIASGEHISDVCADLGISVHRARSYAAYAPAWGRALDLALTAGRDPDLDHGTAMAYRHGRCRCPECRTAKNTTRP